Protein AF-A0A5C6PEC9-F1 (afdb_monomer_lite)

Secondary structure (DSSP, 8-state):
-HHHHHHTT--STT---HHHHHHHTTPPPHHHHHHHHHHHHHHHHHTSPTT-----TTSTTSGGG-----

Structure (mmCIF, N/CA/C/O backbone):
data_AF-A0A5C6PEC9-F1
#
_entry.id   AF-A0A5C6PEC9-F1
#
loop_
_atom_site.group_PDB
_atom_site.id
_atom_site.type_symbol
_atom_site.label_atom_id
_atom_site.label_alt_id
_atom_site.label_comp_id
_atom_site.label_asym_id
_atom_site.label_entity_id
_atom_site.label_seq_id
_atom_site.pdbx_PDB_ins_code
_atom_site.Cartn_x
_atom_site.Cartn_y
_atom_site.Cartn_z
_atom_site.occupancy
_atom_site.B_iso_or_equiv
_atom_site.auth_seq_id
_atom_site.auth_comp_id
_atom_site.auth_asym_id
_atom_site.auth_atom_id
_atom_site.pdbx_PDB_model_num
ATOM 1 N N . MET A 1 1 ? 0.064 -0.913 12.329 1.00 71.19 1 MET A N 1
ATOM 2 C CA . MET A 1 1 ? -0.977 -0.042 11.727 1.00 71.19 1 MET A CA 1
ATOM 3 C C . MET A 1 1 ? -1.791 0.666 12.815 1.00 71.19 1 MET A C 1
ATOM 5 O O . MET A 1 1 ? -3.008 0.569 12.828 1.00 71.19 1 MET A O 1
ATOM 9 N N . SER A 1 2 ? -1.141 1.361 13.755 1.00 81.69 2 SER A N 1
ATOM 10 C CA . SER A 1 2 ? -1.837 2.057 14.854 1.00 81.69 2 SER A CA 1
ATOM 11 C C . SER A 1 2 ? -2.599 3.297 14.377 1.00 81.69 2 SER A C 1
ATOM 13 O O . SER A 1 2 ? -3.688 3.550 14.870 1.00 81.69 2 SER A O 1
ATOM 15 N N . PHE A 1 3 ? -2.069 4.026 13.388 1.00 86.88 3 PHE A N 1
ATOM 16 C CA . PHE A 1 3 ? -2.724 5.201 12.801 1.00 86.88 3 PHE A CA 1
ATOM 17 C C . PHE A 1 3 ? -4.077 4.859 12.158 1.00 86.88 3 PHE A C 1
ATOM 19 O O . PHE A 1 3 ? -5.099 5.366 12.600 1.00 86.88 3 PHE A O 1
ATOM 26 N N . LEU A 1 4 ? -4.099 3.932 11.192 1.00 88.38 4 LEU A N 1
ATOM 27 C CA . LEU A 1 4 ? -5.344 3.514 10.530 1.00 88.38 4 LEU A CA 1
ATOM 28 C C . LEU A 1 4 ? -6.347 2.893 11.510 1.00 88.38 4 LEU A C 1
ATOM 30 O O . LEU A 1 4 ? -7.542 3.109 11.380 1.00 88.38 4 LEU A O 1
ATOM 34 N N . ARG A 1 5 ? -5.862 2.176 12.533 1.00 89.69 5 ARG A N 1
ATOM 35 C CA . ARG A 1 5 ? -6.713 1.673 13.619 1.00 89.69 5 ARG A CA 1
ATOM 36 C C . ARG A 1 5 ? -7.398 2.801 14.386 1.00 89.69 5 ARG A C 1
ATOM 38 O O . ARG A 1 5 ? -8.595 2.719 14.589 1.00 89.69 5 ARG A O 1
ATOM 45 N N . ARG A 1 6 ? -6.672 3.861 14.760 1.00 91.62 6 ARG A N 1
ATOM 46 C CA . ARG A 1 6 ? -7.272 5.022 15.441 1.00 91.62 6 ARG A CA 1
ATOM 47 C C . ARG A 1 6 ? -8.279 5.754 14.562 1.00 91.62 6 ARG A C 1
ATOM 49 O O . ARG A 1 6 ? -9.330 6.117 15.066 1.00 91.62 6 ARG A O 1
ATOM 56 N N . VAL A 1 7 ? -7.970 5.947 13.277 1.00 89.62 7 VAL A N 1
ATOM 57 C CA . VAL A 1 7 ? -8.902 6.566 12.313 1.00 89.62 7 VAL A CA 1
ATOM 58 C C . VAL A 1 7 ? -10.192 5.749 12.206 1.00 89.62 7 VAL A C 1
ATOM 60 O O . VAL A 1 7 ? -11.270 6.325 12.188 1.00 89.62 7 VAL A O 1
ATOM 63 N N . ALA A 1 8 ? -10.085 4.420 12.219 1.00 89.06 8 ALA A N 1
ATOM 64 C CA . ALA A 1 8 ? -11.228 3.508 12.226 1.00 89.06 8 ALA A CA 1
ATOM 65 C C . ALA A 1 8 ? -11.871 3.303 13.617 1.00 89.06 8 ALA A C 1
ATOM 67 O O . ALA A 1 8 ? -12.775 2.489 13.752 1.00 89.06 8 ALA A O 1
ATOM 68 N N . GLY A 1 9 ? -11.395 3.967 14.680 1.00 93.62 9 GLY A N 1
ATOM 69 C CA . GLY A 1 9 ? -11.906 3.760 16.044 1.00 93.62 9 GLY A CA 1
ATOM 70 C C . GLY A 1 9 ? -11.611 2.376 16.646 1.00 93.62 9 GLY A C 1
ATOM 71 O O . GLY A 1 9 ? -12.196 2.003 17.657 1.00 93.62 9 GLY A O 1
ATOM 72 N N . LEU A 1 10 ? -10.691 1.614 16.051 1.00 91.75 10 LEU A N 1
ATOM 73 C CA . LEU A 1 10 ? -10.361 0.246 16.437 1.00 91.75 10 LEU A CA 1
ATOM 74 C C . LEU A 1 10 ? -9.183 0.193 17.412 1.00 91.75 10 LEU A C 1
ATOM 76 O O . LEU A 1 10 ? -8.132 0.817 17.232 1.00 91.75 10 LEU A O 1
ATOM 80 N N . SER A 1 11 ? -9.320 -0.659 18.415 1.00 89.62 11 SER A N 1
ATOM 81 C CA . SER A 1 11 ? -8.281 -1.012 19.370 1.00 89.62 11 SER A CA 1
ATOM 82 C C . SER A 1 11 ? -7.485 -2.247 18.915 1.00 89.62 11 SER A C 1
ATOM 84 O O . SER A 1 11 ? -7.761 -2.896 17.900 1.00 89.62 11 SER A O 1
ATOM 86 N N . LEU A 1 12 ? -6.442 -2.599 19.675 1.00 86.50 12 LEU A N 1
ATOM 87 C CA . LEU A 1 12 ? -5.736 -3.874 19.491 1.00 86.50 12 LEU A CA 1
ATOM 88 C C . LEU A 1 12 ? -6.549 -5.074 20.005 1.00 86.50 12 LEU A C 1
ATOM 90 O O . LEU A 1 12 ? -6.297 -6.198 19.569 1.00 86.50 12 LEU A O 1
ATOM 94 N N . ARG A 1 13 ? -7.521 -4.849 20.902 1.00 92.00 13 ARG A N 1
ATOM 95 C CA . ARG A 1 13 ? -8.362 -5.911 21.478 1.00 92.00 13 ARG A CA 1
ATOM 96 C C . ARG A 1 13 ? -9.368 -6.456 20.474 1.00 92.00 13 ARG A C 1
ATOM 98 O O . ARG A 1 13 ? -9.694 -7.634 20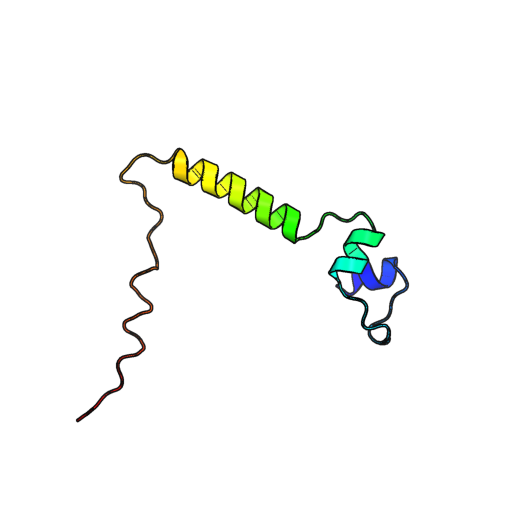.547 1.00 92.00 13 ARG A O 1
ATOM 105 N N . ASP A 1 14 ? -9.745 -5.646 19.491 1.00 91.25 14 ASP A N 1
ATOM 106 C CA . ASP A 1 14 ? -10.712 -6.033 18.461 1.00 91.25 14 ASP A CA 1
ATOM 107 C C . ASP A 1 14 ? -10.147 -7.076 17.492 1.00 91.25 14 ASP A C 1
ATOM 109 O O . ASP A 1 14 ? -10.889 -7.679 16.726 1.00 91.25 14 ASP A O 1
ATOM 113 N N . ARG A 1 15 ? -8.819 -7.299 17.496 1.00 89.06 15 ARG A N 1
ATOM 114 C CA . ARG A 1 15 ? -8.119 -8.304 16.666 1.00 89.06 15 ARG A CA 1
ATOM 115 C C . ARG A 1 15 ? -8.458 -8.239 15.165 1.00 89.06 15 ARG A C 1
ATOM 117 O O . ARG A 1 15 ? -8.114 -9.146 14.412 1.00 89.06 15 ARG A O 1
ATOM 124 N N . VAL A 1 16 ? -9.046 -7.130 14.706 1.00 89.06 16 VAL A N 1
ATOM 125 C CA . VAL A 1 16 ? -9.396 -6.889 13.303 1.00 89.06 16 VAL A CA 1
ATOM 126 C C . VAL A 1 16 ? -8.130 -6.915 12.462 1.00 89.06 16 VAL A C 1
ATOM 128 O O . VAL A 1 16 ? -7.116 -6.314 12.832 1.00 89.06 16 VAL A O 1
ATOM 131 N N . ARG A 1 17 ? -8.153 -7.612 11.326 1.00 89.00 17 ARG A N 1
ATOM 132 C CA . ARG A 1 17 ? -6.987 -7.699 10.440 1.00 89.00 17 ARG A CA 1
ATOM 133 C C . ARG A 1 17 ? -6.705 -6.338 9.818 1.00 89.00 17 ARG A C 1
ATOM 135 O O . ARG A 1 17 ? -7.610 -5.624 9.414 1.00 89.00 17 ARG A O 1
ATOM 142 N N . SER A 1 18 ? -5.427 -5.991 9.673 1.00 84.88 18 SER A N 1
ATOM 143 C CA . SER A 1 18 ? -5.048 -4.703 9.070 1.00 84.88 18 SER A CA 1
ATOM 144 C C . SER A 1 18 ? -5.445 -4.576 7.594 1.00 84.88 18 SER A C 1
ATOM 146 O O . SER A 1 18 ? -5.502 -3.457 7.098 1.00 84.88 18 SER A O 1
ATOM 148 N N . SER A 1 19 ? -5.696 -5.691 6.896 1.00 85.50 19 SER A N 1
ATOM 149 C CA . SER A 1 19 ? -6.250 -5.691 5.538 1.00 85.50 19 SER A CA 1
ATOM 150 C C . SER A 1 19 ? -7.698 -5.201 5.522 1.00 85.50 19 SER A C 1
ATOM 152 O O . SER A 1 19 ? -8.001 -4.306 4.748 1.00 85.50 19 SER A O 1
ATOM 154 N N . ALA A 1 20 ? -8.537 -5.702 6.435 1.00 88.31 20 ALA A N 1
ATOM 155 C CA . ALA A 1 20 ? -9.936 -5.291 6.559 1.00 88.31 20 ALA A CA 1
ATOM 156 C C . ALA A 1 20 ? -10.053 -3.791 6.878 1.00 88.31 20 ALA A C 1
ATOM 158 O O . ALA A 1 20 ? -10.845 -3.091 6.271 1.00 88.31 20 ALA A O 1
ATOM 159 N N . ILE A 1 21 ? -9.168 -3.268 7.735 1.00 89.75 21 ILE A N 1
ATOM 160 C CA . ILE A 1 21 ? -9.108 -1.827 8.046 1.00 89.75 21 ILE A CA 1
ATOM 161 C C . ILE A 1 21 ? -8.788 -0.989 6.801 1.00 89.75 21 ILE A C 1
ATOM 163 O O . ILE A 1 21 ? -9.287 0.116 6.644 1.00 89.75 21 ILE A O 1
ATOM 167 N N . ARG A 1 22 ? -7.910 -1.478 5.919 1.00 86.81 22 ARG A N 1
ATOM 168 C CA . ARG A 1 22 ? -7.564 -0.754 4.685 1.00 86.81 22 ARG A CA 1
ATOM 169 C C . ARG A 1 22 ? -8.711 -0.777 3.687 1.00 86.81 22 ARG A C 1
ATOM 171 O O . ARG A 1 22 ? -8.972 0.246 3.073 1.00 86.81 22 ARG A O 1
ATOM 178 N N . GLU A 1 23 ? -9.369 -1.924 3.559 1.00 86.12 23 GLU A N 1
ATOM 179 C CA . GLU A 1 23 ? -10.541 -2.106 2.707 1.00 86.12 23 GLU A CA 1
ATOM 180 C C . GLU A 1 23 ? -11.688 -1.182 3.133 1.00 86.12 23 GLU A C 1
ATOM 182 O O . GLU A 1 23 ? -12.204 -0.437 2.308 1.00 86.12 23 GLU A O 1
ATOM 187 N N . GLU A 1 24 ? -11.992 -1.134 4.431 1.00 87.69 24 GLU A N 1
ATOM 188 C CA . GLU A 1 24 ? -13.018 -0.254 5.000 1.00 87.69 24 GLU A CA 1
ATOM 189 C C . GLU A 1 24 ? -12.692 1.234 4.811 1.00 87.69 24 GLU A C 1
ATOM 191 O O . GLU A 1 24 ? -13.559 2.028 4.459 1.00 87.69 24 GLU A O 1
ATOM 196 N N . LEU A 1 25 ? -11.425 1.619 4.986 1.00 88.44 25 LEU A N 1
ATOM 197 C CA . LEU A 1 25 ? -10.985 3.005 4.808 1.00 88.44 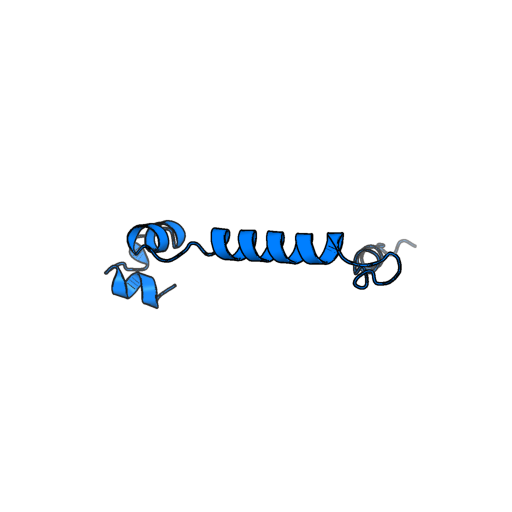25 LEU A CA 1
ATOM 198 C C . LEU A 1 25 ? -10.758 3.395 3.336 1.00 88.44 25 LEU A C 1
ATOM 200 O O . LEU A 1 25 ? -10.269 4.496 3.077 1.00 88.44 25 LEU A O 1
ATOM 204 N N . GLY A 1 26 ? -11.023 2.505 2.371 1.00 86.25 26 GLY A N 1
ATOM 205 C CA . GLY A 1 26 ? -10.725 2.743 0.952 1.00 86.25 26 GLY A CA 1
ATOM 206 C C . GLY A 1 26 ? -9.235 2.986 0.673 1.00 86.25 26 GLY A C 1
ATOM 207 O O . GLY A 1 26 ? -8.860 3.526 -0.368 1.00 86.25 26 GLY A O 1
ATOM 208 N N . VAL A 1 27 ? -8.364 2.611 1.612 1.00 85.12 27 VAL A N 1
ATOM 209 C CA . VAL A 1 27 ? -6.919 2.737 1.473 1.00 85.12 27 VAL A CA 1
ATOM 210 C C . VAL A 1 27 ? -6.443 1.585 0.622 1.00 85.12 27 VAL A C 1
ATOM 212 O O . VAL A 1 27 ? -6.621 0.415 0.958 1.00 85.12 27 VAL A O 1
ATOM 215 N N . GLU A 1 28 ? -5.758 1.931 -0.456 1.00 82.94 28 GLU A N 1
ATOM 216 C CA . GLU A 1 28 ? -5.237 0.947 -1.378 1.00 82.94 28 GLU A CA 1
ATOM 217 C C . GLU A 1 28 ? -4.436 -0.144 -0.647 1.00 82.94 28 GLU A C 1
ATOM 219 O O . GLU A 1 28 ? -3.514 0.122 0.144 1.00 82.94 28 GLU A O 1
ATOM 224 N N . SER A 1 29 ? -4.838 -1.398 -0.876 1.00 78.75 29 SER A N 1
ATOM 225 C CA . SER A 1 29 ? -4.214 -2.538 -0.220 1.00 78.75 29 SER A CA 1
ATOM 226 C C . SER A 1 29 ? -2.731 -2.575 -0.571 1.00 78.75 29 SER A C 1
ATOM 228 O O . SER A 1 29 ? -2.325 -2.354 -1.715 1.00 78.75 29 SER A O 1
ATOM 230 N N . LEU A 1 30 ? -1.907 -2.887 0.430 1.00 79.94 30 LEU A N 1
ATOM 231 C CA . LEU A 1 30 ? -0.470 -3.047 0.229 1.00 79.94 30 LEU A CA 1
ATOM 232 C C . LEU A 1 30 ? -0.191 -4.100 -0.856 1.00 79.94 30 LEU A C 1
ATOM 234 O O . LEU A 1 30 ? 0.757 -3.940 -1.615 1.00 79.94 30 LEU A O 1
ATOM 238 N N . LEU A 1 31 ? -1.063 -5.110 -0.959 1.00 80.56 31 LEU A N 1
ATOM 239 C CA . LEU A 1 31 ? -1.040 -6.132 -2.004 1.00 80.56 31 LEU A CA 1
ATOM 240 C C . LEU A 1 31 ? -1.130 -5.519 -3.401 1.00 80.56 31 LEU A C 1
ATOM 242 O O . LEU A 1 31 ? -0.212 -5.711 -4.182 1.00 80.56 31 LEU A O 1
ATOM 246 N N . LEU A 1 32 ? -2.131 -4.678 -3.672 1.00 85.00 32 LEU A N 1
ATOM 247 C CA . LEU A 1 32 ? -2.291 -4.029 -4.979 1.00 85.00 32 LEU A CA 1
ATOM 248 C C . LEU A 1 32 ? -1.075 -3.170 -5.350 1.00 85.00 32 LEU A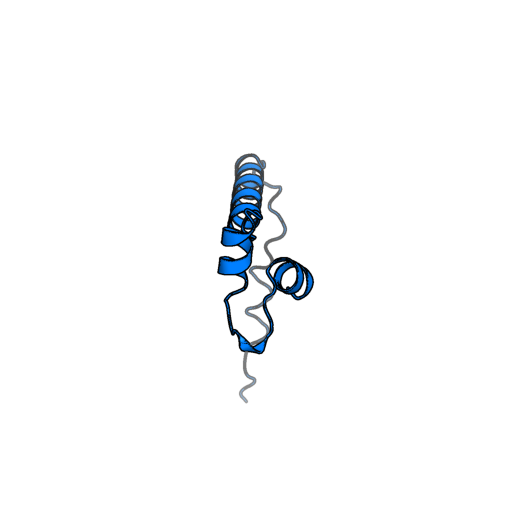 C 1
ATOM 250 O O . LEU A 1 32 ? -0.636 -3.149 -6.500 1.00 85.00 32 LEU A O 1
ATOM 254 N N . ARG A 1 33 ? -0.492 -2.460 -4.375 1.00 87.31 33 ARG A N 1
ATOM 255 C CA . ARG A 1 33 ? 0.723 -1.665 -4.609 1.00 87.31 33 ARG A CA 1
ATOM 256 C C . ARG A 1 33 ? 1.930 -2.553 -4.906 1.00 87.31 33 ARG A C 1
ATOM 258 O O . ARG A 1 33 ? 2.727 -2.214 -5.784 1.00 87.31 33 ARG A O 1
ATOM 265 N N . VAL A 1 34 ? 2.075 -3.663 -4.185 1.00 87.44 34 VAL A N 1
ATOM 266 C CA . VAL A 1 34 ? 3.150 -4.640 -4.389 1.00 87.44 34 VAL A CA 1
ATOM 267 C C . VAL A 1 34 ? 2.992 -5.325 -5.743 1.00 87.44 34 VAL A C 1
ATOM 269 O O . VAL A 1 34 ? 3.940 -5.308 -6.515 1.00 87.44 34 VAL A O 1
ATOM 272 N N . GLU A 1 35 ? 1.804 -5.818 -6.081 1.00 90.19 35 GLU A N 1
ATOM 273 C CA . GLU A 1 35 ? 1.488 -6.446 -7.369 1.00 90.19 35 GLU A CA 1
ATOM 274 C C . GLU A 1 35 ? 1.742 -5.490 -8.537 1.00 90.19 35 GLU A C 1
ATOM 276 O O . GLU A 1 35 ? 2.432 -5.844 -9.489 1.00 90.19 35 GLU A O 1
ATOM 281 N N . ARG A 1 36 ? 1.305 -4.226 -8.451 1.00 94.62 36 ARG A N 1
ATOM 282 C CA . ARG A 1 36 ? 1.628 -3.228 -9.486 1.00 94.62 36 ARG A CA 1
ATOM 283 C C . ARG A 1 36 ? 3.122 -2.961 -9.602 1.00 94.62 36 ARG A C 1
ATOM 285 O O . ARG A 1 36 ? 3.623 -2.768 -10.708 1.00 94.62 36 ARG A O 1
ATOM 292 N N . SER A 1 37 ? 3.836 -2.929 -8.480 1.00 92.00 37 SER A N 1
ATOM 293 C CA . SER A 1 37 ? 5.290 -2.747 -8.482 1.00 92.00 37 SER A CA 1
ATOM 294 C C . SER A 1 37 ? 5.997 -3.958 -9.094 1.00 92.00 37 SER A C 1
ATOM 296 O O . SER A 1 37 ? 6.916 -3.780 -9.888 1.00 92.00 37 SER A O 1
ATOM 298 N N . GLN A 1 38 ? 5.524 -5.172 -8.801 1.00 94.44 38 GLN A N 1
ATOM 299 C CA . GLN A 1 38 ? 6.005 -6.416 -9.399 1.00 94.44 38 GLN A CA 1
ATOM 300 C C . GLN A 1 38 ? 5.753 -6.443 -10.906 1.00 94.44 38 GLN A C 1
ATOM 302 O O . GLN A 1 38 ? 6.674 -6.724 -11.660 1.00 94.44 38 GLN A O 1
ATOM 307 N N . MET A 1 39 ? 4.555 -6.072 -11.363 1.00 95.44 39 MET A N 1
ATOM 308 C CA . MET A 1 39 ? 4.222 -6.007 -12.790 1.00 95.44 39 MET A CA 1
ATOM 309 C C . MET A 1 39 ? 5.068 -4.966 -13.532 1.00 95.44 39 MET A C 1
ATOM 311 O O . MET A 1 39 ? 5.562 -5.232 -14.627 1.00 95.44 39 MET A O 1
ATOM 315 N N . ARG A 1 40 ? 5.299 -3.791 -12.929 1.00 94.31 40 ARG A N 1
ATOM 316 C CA . ARG A 1 40 ? 6.219 -2.781 -13.483 1.00 94.31 40 ARG A CA 1
ATOM 317 C C . ARG A 1 40 ? 7.649 -3.307 -13.571 1.00 94.31 40 ARG A C 1
ATOM 319 O O . ARG A 1 40 ? 8.310 -3.103 -14.586 1.00 94.31 40 ARG A O 1
ATOM 326 N N . TRP A 1 41 ? 8.115 -3.991 -12.531 1.00 93.25 41 TRP A N 1
ATOM 327 C CA . TRP A 1 41 ? 9.451 -4.578 -12.493 1.00 93.25 41 TRP A CA 1
ATOM 328 C C . TRP A 1 41 ? 9.611 -5.727 -13.497 1.00 93.25 41 TRP A C 1
ATOM 330 O O . TRP A 1 41 ? 10.621 -5.795 -14.191 1.00 93.25 41 TRP A O 1
ATOM 340 N N . LEU A 1 42 ? 8.590 -6.567 -13.663 1.00 91.69 42 LEU A N 1
ATOM 341 C CA . LEU A 1 42 ? 8.551 -7.602 -14.693 1.00 91.69 42 LEU A CA 1
ATOM 342 C C . LEU A 1 42 ? 8.611 -6.984 -16.092 1.00 91.69 42 LEU A C 1
ATOM 344 O O . LEU A 1 42 ? 9.390 -7.427 -16.930 1.00 91.69 42 LEU A O 1
ATOM 348 N N . GLY A 1 43 ? 7.848 -5.916 -16.333 1.00 93.19 43 GLY A N 1
ATOM 349 C CA . GLY A 1 43 ? 7.921 -5.171 -17.588 1.00 93.19 43 GLY A CA 1
ATOM 350 C C . GLY A 1 43 ? 9.320 -4.615 -17.862 1.00 93.19 43 GLY A C 1
ATOM 351 O O . GLY A 1 43 ? 9.768 -4.624 -19.007 1.00 93.19 43 GLY A O 1
ATOM 352 N N . TYR A 1 44 ? 10.033 -4.179 -16.821 1.00 90.19 44 TYR A N 1
ATOM 353 C CA . TYR A 1 44 ? 11.429 -3.766 -16.933 1.00 90.19 44 TYR A CA 1
ATOM 354 C C . TYR A 1 44 ? 12.356 -4.938 -17.281 1.00 90.19 44 TYR A C 1
ATOM 356 O O . TYR A 1 44 ? 13.163 -4.805 -18.197 1.00 90.19 44 TYR A O 1
ATOM 364 N N . LEU A 1 45 ? 12.207 -6.092 -16.623 1.00 86.75 45 LEU A N 1
ATOM 365 C CA . LEU A 1 45 ? 12.987 -7.295 -16.932 1.00 86.75 45 LEU A CA 1
ATOM 366 C C . LEU A 1 45 ? 12.795 -7.770 -18.374 1.00 86.75 45 LEU A C 1
ATOM 368 O O . LEU A 1 45 ? 13.771 -8.061 -19.053 1.00 86.75 45 LEU A O 1
ATOM 372 N N . VAL A 1 46 ? 11.551 -7.820 -18.855 1.00 87.88 46 VAL A N 1
ATOM 373 C CA . VAL A 1 46 ? 11.233 -8.279 -20.219 1.00 87.88 46 VAL A CA 1
ATOM 374 C C . VAL A 1 46 ? 11.819 -7.342 -21.280 1.00 87.88 46 VAL A C 1
ATOM 376 O O . VAL A 1 46 ? 12.180 -7.779 -22.367 1.00 87.88 46 VAL A O 1
ATOM 379 N N . ARG A 1 47 ? 11.938 -6.046 -20.968 1.00 89.44 47 ARG A N 1
ATOM 380 C CA . ARG A 1 47 ? 12.529 -5.032 -21.859 1.00 89.44 47 ARG A CA 1
ATOM 381 C C . ARG A 1 47 ? 14.051 -4.942 -21.744 1.00 89.44 47 ARG A C 1
ATOM 383 O O . ARG A 1 47 ? 14.670 -4.157 -22.460 1.00 89.44 47 ARG A O 1
ATOM 390 N N . MET A 1 48 ? 14.655 -5.692 -20.829 1.00 90.31 48 MET A N 1
ATOM 391 C CA . MET A 1 48 ? 16.082 -5.629 -20.567 1.00 90.31 48 MET A CA 1
ATOM 392 C C . MET A 1 48 ? 16.854 -6.444 -21.621 1.00 90.31 48 MET A C 1
ATOM 394 O O . MET A 1 48 ? 16.512 -7.601 -21.864 1.00 90.31 48 MET A O 1
ATOM 398 N N . PRO A 1 49 ? 17.902 -5.881 -22.254 1.00 81.25 49 PRO A N 1
ATOM 399 C CA . PRO A 1 49 ? 18.674 -6.598 -23.263 1.00 81.25 49 PRO A CA 1
ATOM 400 C C . PRO A 1 49 ? 19.455 -7.776 -22.649 1.00 81.25 49 PRO A C 1
ATOM 402 O O . PRO A 1 49 ? 19.941 -7.662 -21.513 1.00 81.25 49 PRO A O 1
ATOM 405 N N . PRO A 1 50 ? 19.621 -8.888 -23.390 1.00 74.88 50 PRO A N 1
ATOM 406 C CA . PRO A 1 50 ? 20.376 -10.044 -22.920 1.00 74.88 50 PRO A CA 1
ATOM 407 C C . PRO A 1 50 ? 21.824 -9.621 -22.636 1.00 74.88 50 PRO A C 1
ATOM 409 O O . PRO A 1 50 ? 22.501 -9.076 -23.504 1.00 74.88 50 PRO A O 1
ATOM 412 N N . GLY A 1 51 ? 22.272 -9.801 -21.391 1.00 76.38 51 GLY A N 1
ATOM 413 C CA . GLY A 1 51 ? 23.598 -9.376 -20.915 1.00 76.38 51 GLY A CA 1
ATOM 414 C C . GLY A 1 51 ? 23.593 -8.339 -19.784 1.00 76.38 51 GLY A C 1
ATOM 415 O O . GLY A 1 51 ? 24.639 -8.099 -19.191 1.00 76.38 51 GLY A O 1
ATOM 416 N N . ARG A 1 52 ? 22.436 -7.755 -19.428 1.00 72.38 52 ARG A N 1
ATOM 417 C CA . ARG A 1 52 ? 22.289 -6.852 -18.261 1.00 72.38 52 ARG A CA 1
ATOM 418 C C . ARG A 1 52 ? 21.522 -7.464 -17.085 1.00 72.38 52 ARG A C 1
ATOM 420 O O . ARG A 1 52 ? 20.860 -6.734 -16.355 1.00 72.38 52 ARG A O 1
ATOM 427 N N . LEU A 1 53 ? 21.571 -8.782 -16.897 1.00 68.06 53 LEU A N 1
ATOM 428 C CA . LEU A 1 53 ? 20.814 -9.423 -15.820 1.00 68.06 53 LEU A CA 1
ATOM 429 C C . LEU A 1 53 ? 21.148 -8.780 -14.458 1.00 68.06 53 LEU A C 1
ATOM 431 O O . LEU A 1 53 ? 22.329 -8.590 -14.151 1.00 68.06 53 LEU A O 1
ATOM 435 N N . PRO A 1 54 ? 20.140 -8.438 -13.632 1.00 65.88 54 PRO A N 1
ATOM 436 C CA . PRO A 1 54 ? 20.395 -8.025 -12.261 1.00 65.88 54 PRO A CA 1
ATOM 437 C C . PRO A 1 54 ? 21.109 -9.181 -11.565 1.00 65.88 54 PRO A C 1
ATOM 439 O O . PRO A 1 54 ? 20.638 -10.313 -11.660 1.00 65.88 54 PRO A O 1
ATOM 442 N N . GLY A 1 55 ? 22.250 -8.900 -10.924 1.00 65.62 55 GLY A N 1
ATOM 443 C CA . GLY A 1 55 ? 23.110 -9.912 -10.311 1.00 65.62 55 GLY A CA 1
ATOM 444 C C . GLY A 1 55 ? 22.277 -10.915 -9.523 1.00 65.62 55 GLY A C 1
ATOM 445 O O . GLY A 1 55 ? 21.723 -10.585 -8.474 1.00 65.62 55 GLY A O 1
ATOM 446 N N . THR A 1 56 ? 22.127 -12.116 -10.076 1.00 58.09 56 THR A N 1
ATOM 447 C CA . THR A 1 56 ? 21.295 -13.159 -9.497 1.00 58.09 56 THR A CA 1
ATOM 448 C C . THR A 1 56 ? 21.950 -13.577 -8.193 1.00 58.09 56 THR A C 1
ATOM 450 O O . THR A 1 56 ? 22.940 -14.302 -8.182 1.00 58.09 56 THR A O 1
ATOM 453 N N . THR A 1 57 ? 21.393 -13.155 -7.063 1.00 58.16 57 THR A N 1
ATOM 454 C CA . THR A 1 57 ? 21.763 -13.644 -5.726 1.00 58.16 57 THR A CA 1
ATOM 455 C C . THR A 1 57 ? 21.281 -15.080 -5.477 1.00 58.16 57 THR A C 1
ATOM 457 O O . THR A 1 57 ? 21.161 -15.509 -4.331 1.00 58.16 57 THR A O 1
ATOM 460 N N . SER A 1 58 ? 21.027 -15.847 -6.539 1.00 57.78 58 SER A N 1
ATOM 461 C CA . SER A 1 58 ? 20.543 -17.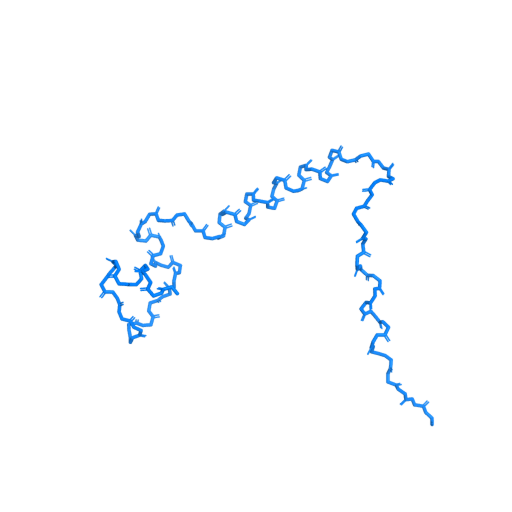225 -6.475 1.00 57.78 58 SER A CA 1
ATOM 462 C C . SER A 1 58 ? 21.635 -18.240 -6.122 1.00 57.78 58 SER A C 1
ATOM 464 O O . SER A 1 58 ? 21.297 -19.344 -5.717 1.00 57.78 58 SER A O 1
ATOM 466 N N . GLU A 1 59 ? 22.922 -17.886 -6.194 1.00 54.56 59 GLU A N 1
ATOM 467 C CA . GLU A 1 59 ? 24.012 -18.849 -5.940 1.00 54.56 59 GLU A CA 1
ATOM 468 C C . GLU A 1 59 ? 24.640 -18.778 -4.543 1.00 54.56 59 GLU A C 1
ATOM 470 O O . GLU A 1 59 ? 25.205 -19.760 -4.076 1.00 54.56 59 GLU A O 1
ATOM 475 N N . LYS A 1 60 ? 24.508 -17.673 -3.797 1.00 43.78 60 LYS A N 1
ATOM 476 C CA . LYS A 1 60 ? 25.272 -17.521 -2.538 1.00 43.78 60 LYS A CA 1
ATOM 477 C C . LYS A 1 60 ? 24.641 -18.161 -1.297 1.00 43.78 60 LYS A C 1
ATOM 479 O O . LYS A 1 60 ? 25.252 -18.143 -0.233 1.00 43.78 60 LYS A O 1
ATOM 484 N N . ARG A 1 61 ? 23.424 -18.714 -1.388 1.00 50.91 61 ARG A N 1
ATOM 485 C CA . ARG A 1 61 ? 22.717 -19.278 -0.218 1.00 50.91 61 ARG A CA 1
ATOM 486 C C . ARG A 1 61 ? 22.888 -20.792 -0.049 1.00 50.91 61 ARG A C 1
ATOM 488 O O . ARG A 1 61 ? 22.640 -21.289 1.046 1.00 50.91 61 ARG A O 1
ATOM 495 N N . ALA A 1 62 ? 23.320 -21.514 -1.084 1.00 54.28 62 ALA A N 1
ATOM 496 C CA . ALA A 1 62 ? 23.504 -22.966 -1.009 1.00 54.28 62 ALA A CA 1
ATOM 497 C C . ALA A 1 62 ? 24.780 -23.376 -0.246 1.00 54.28 62 ALA A C 1
ATOM 499 O O . ALA A 1 62 ? 24.829 -24.464 0.3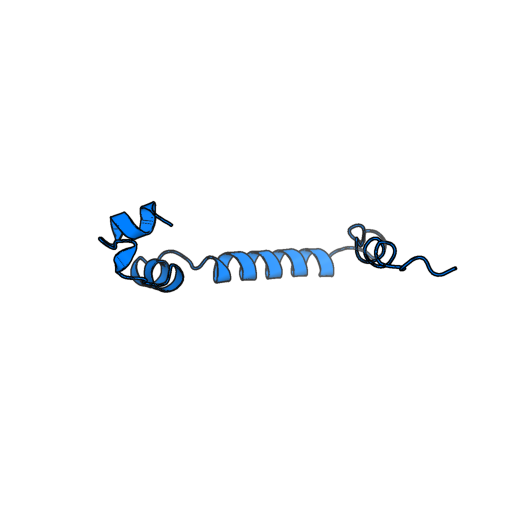19 1.00 54.28 62 ALA A O 1
ATOM 500 N N . GLU A 1 63 ? 25.781 -22.497 -0.149 1.00 51.38 63 GLU A N 1
ATOM 501 C CA . GLU A 1 63 ? 27.086 -22.843 0.434 1.00 51.38 63 GLU A CA 1
ATOM 502 C C . GLU A 1 63 ? 27.140 -22.736 1.969 1.00 51.38 63 GLU A C 1
ATOM 504 O O . GLU A 1 63 ? 27.968 -23.364 2.622 1.00 51.38 63 GLU A O 1
ATOM 509 N N . VAL A 1 64 ? 26.196 -22.019 2.590 1.00 57.22 64 VAL A N 1
ATOM 510 C CA . VAL A 1 64 ? 26.164 -21.818 4.055 1.00 57.22 64 VAL A CA 1
ATOM 511 C C . VAL A 1 64 ? 25.577 -23.032 4.803 1.00 57.22 64 VAL A C 1
ATOM 513 O O . VAL A 1 64 ? 25.495 -23.036 6.030 1.00 57.22 64 VAL A O 1
ATOM 516 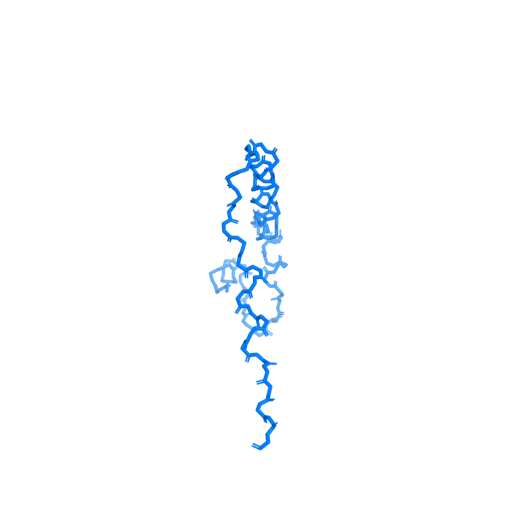N N . ARG A 1 65 ? 25.172 -24.098 4.096 1.00 56.97 65 ARG A N 1
ATOM 517 C CA . ARG A 1 65 ? 24.581 -25.301 4.706 1.00 56.97 65 ARG A CA 1
ATOM 518 C C . ARG A 1 65 ? 25.226 -26.605 4.229 1.00 56.97 65 ARG A C 1
ATOM 520 O O . ARG A 1 65 ? 24.513 -27.548 3.910 1.00 56.97 65 ARG A O 1
ATOM 527 N N . SER A 1 66 ? 26.556 -26.681 4.231 1.00 53.56 66 SER A N 1
ATOM 528 C CA . SER A 1 66 ? 27.249 -27.977 4.270 1.00 53.56 66 SER A CA 1
ATOM 529 C C . SER A 1 66 ? 27.657 -28.292 5.718 1.00 53.56 66 SER A C 1
ATOM 531 O O . SER A 1 66 ? 28.515 -27.591 6.266 1.00 53.56 66 SER A O 1
ATOM 533 N N . PRO A 1 67 ? 27.029 -29.273 6.401 1.00 55.41 67 PRO A N 1
ATOM 534 C CA . PRO A 1 67 ? 27.462 -29.705 7.721 1.00 55.41 67 PRO A CA 1
ATOM 535 C C . PRO A 1 67 ? 28.782 -30.467 7.604 1.00 55.41 67 PRO A C 1
ATOM 537 O O . PRO A 1 67 ? 28.900 -31.455 6.884 1.00 55.41 67 PRO A O 1
ATOM 540 N N . ARG A 1 68 ? 29.762 -29.974 8.355 1.00 58.34 68 ARG A N 1
ATOM 541 C CA . ARG A 1 68 ? 31.058 -30.585 8.638 1.00 58.34 68 ARG A CA 1
ATOM 542 C C . ARG A 1 68 ? 30.854 -32.030 9.135 1.00 58.34 68 ARG A C 1
ATOM 544 O O . ARG A 1 68 ? 30.248 -32.199 10.186 1.00 58.34 68 ARG A O 1
ATOM 551 N N . ASN A 1 69 ? 31.370 -33.026 8.410 1.00 48.38 69 ASN A N 1
ATOM 552 C CA . ASN A 1 69 ? 31.502 -34.412 8.875 1.00 48.38 69 ASN A CA 1
ATOM 553 C C . ASN A 1 69 ? 32.879 -34.973 8.479 1.00 48.38 69 ASN A C 1
ATOM 555 O O . ASN A 1 69 ? 33.085 -35.372 7.332 1.00 48.38 69 ASN A O 1
ATOM 559 N N . SER A 1 70 ? 33.806 -34.976 9.438 1.00 50.00 70 SER A N 1
ATOM 560 C CA . SER A 1 70 ? 34.787 -36.027 9.778 1.00 50.00 70 SER A CA 1
ATOM 561 C C . SER A 1 70 ? 35.566 -35.559 11.001 1.00 50.00 70 SER A C 1
ATOM 563 O O . SER A 1 70 ? 36.017 -34.390 10.980 1.00 50.00 70 SER A O 1
#

Organism: NCBI:txid433684

Sequence (70 aa):
MSFLRRVAGLSLRDRVRSSAIREELGVESLLLRVERSQMRWLGYLVRMPPGRLPGTTSEKRAEVRSPRNS

Foldseek 3Di:
DVVLCVVVVHDVVVVDDPQVSCVVVVNDGPVVVVVVVVVVVVVVVVPDDPPPDDPPPPPPPVVVDDDDDD

Radius of gyration: 21.09 Å; chains: 1; bounding box: 48×43×45 Å

pLDDT: mean 79.25, std 14.78, range [43.78, 95.44]